Protein AF-A0A1E4MAG2-F1 (afdb_monomer)

Structure (mmCIF, N/CA/C/O backbone):
data_AF-A0A1E4MAG2-F1
#
_entry.id   AF-A0A1E4MAG2-F1
#
loop_
_atom_site.group_PDB
_atom_site.id
_atom_site.type_symbol
_atom_site.label_atom_id
_atom_site.label_alt_id
_atom_site.label_comp_id
_atom_site.label_asym_id
_atom_site.label_entity_id
_atom_site.label_seq_id
_atom_site.pdbx_PDB_ins_code
_atom_site.Cartn_x
_atom_site.Cartn_y
_atom_site.Cartn_z
_atom_site.occupancy
_atom_site.B_iso_or_equiv
_atom_site.auth_seq_id
_atom_site.auth_comp_id
_atom_site.auth_asym_id
_atom_site.auth_atom_id
_atom_site.pdbx_PDB_model_num
ATOM 1 N N . MET A 1 1 ? 4.652 -16.522 2.406 1.00 59.94 1 MET A N 1
ATOM 2 C CA . MET A 1 1 ? 4.028 -15.528 3.296 1.00 59.94 1 MET A CA 1
ATOM 3 C C . MET A 1 1 ? 2.651 -15.311 2.747 1.00 59.94 1 MET A C 1
ATOM 5 O O . MET A 1 1 ? 2.548 -14.914 1.592 1.00 59.94 1 MET A O 1
ATOM 9 N N . ASP A 1 2 ? 1.648 -15.665 3.532 1.00 75.62 2 ASP A N 1
ATOM 10 C CA . ASP A 1 2 ? 0.264 -15.368 3.190 1.00 75.62 2 ASP A CA 1
ATOM 11 C C . ASP A 1 2 ? -0.065 -13.895 3.512 1.00 75.62 2 ASP A C 1
ATOM 13 O O . ASP A 1 2 ? 0.706 -13.212 4.197 1.00 75.62 2 ASP A O 1
ATOM 17 N N . PHE A 1 3 ? -1.183 -13.379 3.004 1.00 73.44 3 PHE A N 1
ATOM 18 C CA . PHE A 1 3 ? -1.691 -12.052 3.354 1.00 73.44 3 PHE A CA 1
ATOM 19 C C . PHE A 1 3 ? -1.872 -11.914 4.871 1.00 73.44 3 PHE A C 1
ATOM 21 O O . PHE A 1 3 ? -1.427 -10.924 5.456 1.00 73.44 3 PHE A O 1
ATOM 28 N N . ASP A 1 4 ? -2.407 -12.949 5.521 1.00 80.38 4 ASP A N 1
ATOM 29 C CA . ASP A 1 4 ? -2.610 -12.968 6.971 1.00 80.38 4 ASP A CA 1
ATOM 30 C C . ASP A 1 4 ? -1.294 -12.868 7.760 1.00 80.38 4 ASP A C 1
ATOM 32 O O . ASP A 1 4 ? -1.234 -12.218 8.811 1.00 80.38 4 ASP A O 1
ATOM 36 N N . ASP A 1 5 ? -0.212 -13.461 7.243 1.00 82.94 5 ASP A N 1
ATOM 37 C CA . ASP A 1 5 ? 1.117 -13.362 7.856 1.00 82.94 5 ASP A CA 1
ATOM 38 C C . ASP A 1 5 ? 1.653 -11.930 7.782 1.00 82.94 5 ASP A C 1
ATOM 40 O O . ASP A 1 5 ? 2.239 -11.422 8.743 1.00 82.94 5 ASP A O 1
ATOM 44 N N . GLN A 1 6 ? 1.455 -11.265 6.639 1.00 78.50 6 GLN A N 1
ATOM 45 C CA . GLN A 1 6 ? 1.864 -9.873 6.464 1.00 78.50 6 GLN A CA 1
ATOM 46 C C . GLN A 1 6 ? 1.073 -8.965 7.404 1.00 78.50 6 GLN A C 1
ATOM 48 O O . GLN A 1 6 ? 1.661 -8.145 8.111 1.00 78.50 6 GLN A O 1
ATOM 53 N N . MET A 1 7 ? -0.237 -9.173 7.491 1.00 84.00 7 MET A N 1
ATOM 54 C CA . MET A 1 7 ? -1.118 -8.422 8.374 1.00 84.00 7 MET A CA 1
ATOM 55 C C . MET A 1 7 ? -0.691 -8.514 9.842 1.00 84.00 7 MET A C 1
ATOM 57 O O . MET A 1 7 ? -0.452 -7.493 10.490 1.00 84.00 7 MET A O 1
ATOM 61 N N . ARG A 1 8 ? -0.448 -9.726 10.353 1.00 85.75 8 ARG A N 1
ATOM 62 C CA . ARG A 1 8 ? 0.062 -9.911 11.724 1.00 85.75 8 ARG A CA 1
ATOM 63 C C . ARG A 1 8 ? 1.441 -9.292 11.925 1.00 85.75 8 ARG A C 1
ATOM 65 O O . ARG A 1 8 ? 1.710 -8.750 12.994 1.00 85.75 8 ARG A O 1
ATOM 72 N N . ARG A 1 9 ? 2.321 -9.346 10.922 1.00 84.50 9 ARG A N 1
ATOM 73 C CA . ARG A 1 9 ? 3.683 -8.798 11.013 1.00 84.50 9 ARG A CA 1
ATOM 74 C C . ARG A 1 9 ? 3.707 -7.269 11.084 1.00 84.50 9 ARG A C 1
ATOM 76 O O . ARG A 1 9 ? 4.529 -6.721 11.823 1.00 84.50 9 ARG A O 1
ATOM 83 N N . TYR A 1 10 ? 2.859 -6.595 10.310 1.00 82.44 10 TYR A N 1
ATOM 84 C CA . TYR A 1 10 ? 2.842 -5.131 10.217 1.00 82.44 10 TYR A CA 1
ATOM 85 C C . TYR A 1 10 ? 1.887 -4.476 11.213 1.00 82.44 10 TYR A C 1
ATOM 87 O O . TYR A 1 10 ? 2.227 -3.435 11.769 1.00 82.44 10 TYR A O 1
ATOM 95 N N . PHE A 1 11 ? 0.744 -5.105 11.483 1.00 84.19 11 PHE A N 1
ATOM 96 C CA . PHE A 1 11 ? -0.341 -4.512 12.264 1.00 84.19 11 PHE A CA 1
ATOM 97 C C . PHE A 1 11 ? -0.638 -5.255 13.573 1.00 84.19 11 PHE A C 1
ATOM 99 O O . PHE A 1 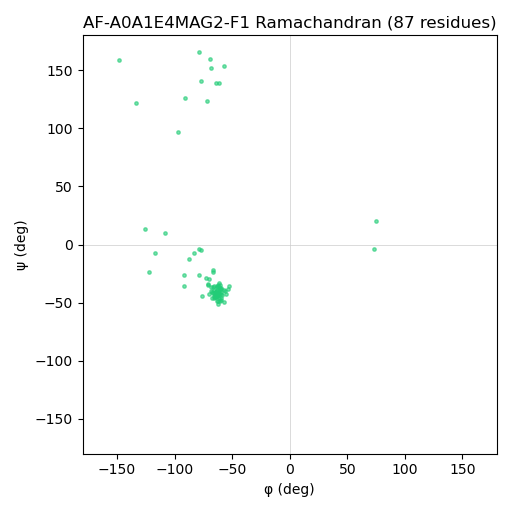11 ? -1.433 -4.786 14.381 1.00 84.19 11 PHE A O 1
ATOM 106 N N . GLY A 1 12 ? -0.016 -6.415 13.814 1.00 83.19 12 GLY A N 1
ATOM 107 C CA . GLY A 1 12 ? -0.257 -7.228 15.014 1.00 83.19 12 GLY A CA 1
ATOM 108 C C . GLY A 1 12 ? -1.602 -7.966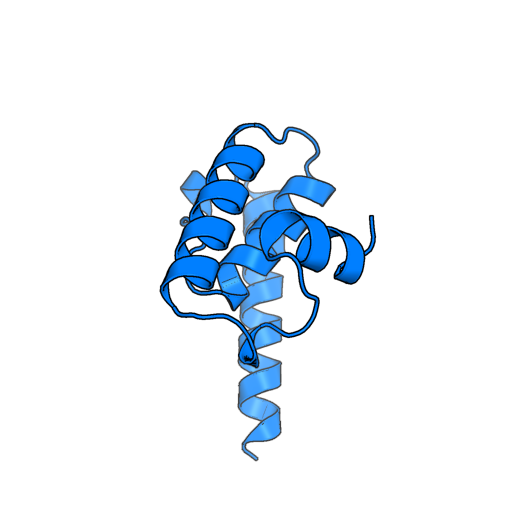 15.021 1.00 83.19 12 GLY A C 1
ATOM 109 O O . GLY A 1 12 ? -1.860 -8.749 15.931 1.00 83.19 12 GLY A O 1
ATOM 110 N N . THR A 1 13 ? -2.441 -7.755 14.005 1.00 82.06 13 THR A N 1
ATOM 111 C CA . THR A 1 13 ? -3.763 -8.365 13.831 1.00 82.06 13 THR A CA 1
ATOM 112 C C . THR A 1 13 ? -4.068 -8.550 12.344 1.00 82.06 13 THR A C 1
ATOM 114 O O . THR A 1 13 ? -3.472 -7.889 11.495 1.00 82.06 13 THR A O 1
ATOM 117 N N . THR A 1 14 ? -4.988 -9.459 12.028 1.00 82.25 14 THR A N 1
ATOM 118 C CA . THR A 1 14 ? -5.587 -9.602 10.691 1.00 82.25 14 THR A CA 1
ATOM 119 C C . THR A 1 14 ? -6.811 -8.701 10.501 1.00 82.25 14 THR A C 1
ATOM 121 O O . THR A 1 14 ? -7.249 -8.499 9.375 1.00 82.25 14 THR A O 1
ATOM 124 N N . GLU A 1 15 ? -7.343 -8.120 11.580 1.00 82.19 15 GL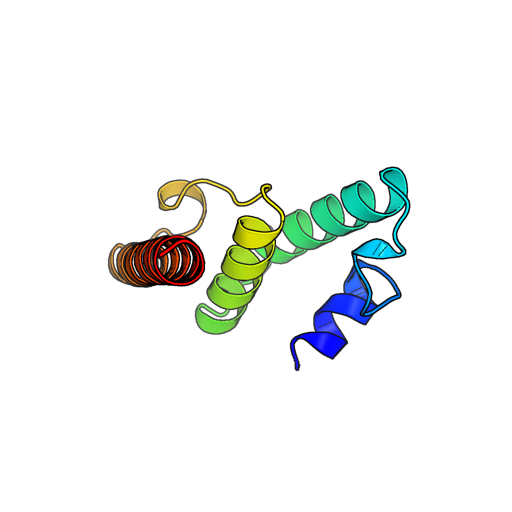U A N 1
ATOM 125 C CA . GLU A 1 15 ? -8.521 -7.248 11.558 1.00 82.19 15 GLU A CA 1
ATOM 126 C C . GLU A 1 15 ? -8.111 -5.768 11.538 1.00 82.19 15 GLU A C 1
ATOM 128 O O . GLU A 1 15 ? -7.838 -5.177 12.583 1.00 82.19 15 GLU A O 1
ATOM 133 N N . LEU A 1 16 ? -8.080 -5.151 10.349 1.00 76.06 16 LEU A N 1
ATOM 134 C CA . LEU A 1 16 ? -7.761 -3.718 10.200 1.00 76.06 16 LEU A CA 1
ATOM 135 C C . LEU A 1 16 ? -8.753 -2.819 10.940 1.00 76.06 16 LEU A C 1
ATOM 137 O O . LEU A 1 16 ? -8.357 -1.790 11.477 1.00 76.06 16 LEU A O 1
ATOM 141 N N . GLU A 1 17 ? -10.026 -3.210 10.992 1.00 80.56 17 GLU A N 1
ATOM 142 C CA . GLU A 1 17 ? -11.094 -2.433 11.634 1.00 80.56 17 GLU A CA 1
ATOM 143 C C . GLU A 1 17 ? -10.914 -2.324 13.156 1.00 80.56 17 GLU A C 1
ATOM 145 O O . GLU A 1 17 ? -11.412 -1.388 13.777 1.00 80.56 17 GLU A O 1
ATOM 150 N N . ALA A 1 18 ? -10.164 -3.252 13.757 1.00 83.56 18 ALA A N 1
ATOM 151 C CA . ALA A 1 18 ? -9.836 -3.235 15.179 1.00 83.56 18 ALA A CA 1
ATOM 152 C C . ALA A 1 18 ? -8.629 -2.334 15.510 1.00 83.56 18 ALA A C 1
ATOM 154 O O . ALA A 1 18 ? -8.311 -2.135 16.686 1.00 83.56 18 ALA A O 1
ATOM 155 N N . LEU A 1 19 ? -7.928 -1.800 14.502 1.00 84.19 19 LEU A N 1
ATOM 156 C CA . LEU A 1 19 ? -6.753 -0.961 14.714 1.00 84.19 19 LEU A CA 1
ATOM 157 C C . LEU A 1 19 ? -7.134 0.449 15.149 1.00 84.19 19 LEU A C 1
ATOM 159 O O . LEU A 1 19 ? -8.037 1.088 14.611 1.00 84.19 19 LEU A O 1
ATOM 163 N N . THR A 1 20 ? -6.350 0.990 16.079 1.00 88.19 20 THR A N 1
ATOM 164 C CA . THR A 1 20 ? -6.375 2.431 16.324 1.00 88.19 20 THR A CA 1
ATOM 165 C C . THR A 1 20 ? -5.776 3.167 15.119 1.00 88.19 20 THR A C 1
ATOM 167 O O . THR A 1 20 ? -4.878 2.628 14.464 1.00 88.19 20 THR A O 1
ATOM 170 N N . PRO A 1 21 ? -6.181 4.423 14.850 1.00 86.38 21 PRO A N 1
ATOM 171 C CA . PRO A 1 21 ? -5.581 5.216 13.777 1.00 86.38 21 PRO A CA 1
ATOM 172 C C . PRO A 1 21 ? -4.053 5.308 13.891 1.00 86.38 21 PRO A C 1
ATOM 174 O O . PRO A 1 21 ? -3.349 5.195 12.897 1.00 86.38 21 PRO A O 1
ATOM 177 N N . ALA A 1 22 ? -3.526 5.426 15.114 1.00 88.19 22 ALA A N 1
ATOM 178 C CA . ALA A 1 22 ? -2.085 5.455 15.354 1.00 88.19 22 ALA A CA 1
ATOM 179 C C . ALA A 1 22 ? -1.396 4.128 14.987 1.00 88.19 22 ALA A C 1
ATOM 181 O O . ALA A 1 22 ? -0.340 4.140 14.361 1.00 88.19 22 ALA A O 1
ATOM 182 N N . ALA A 1 23 ? -1.997 2.984 15.335 1.00 87.31 23 ALA A N 1
ATOM 183 C CA . ALA A 1 23 ? -1.453 1.673 14.981 1.00 87.31 23 ALA A CA 1
ATOM 184 C C . ALA A 1 23 ? -1.488 1.425 13.465 1.00 87.31 23 ALA A C 1
ATOM 186 O O . ALA A 1 23 ? -0.547 0.852 12.914 1.00 87.31 23 ALA A O 1
ATOM 187 N N . LEU A 1 24 ? -2.542 1.895 12.789 1.00 88.81 24 LEU A N 1
ATOM 188 C CA . LEU A 1 24 ? -2.648 1.838 11.335 1.00 88.81 24 LEU A CA 1
ATOM 189 C C . LEU A 1 24 ? -1.530 2.646 10.663 1.00 88.81 24 LEU A C 1
ATOM 191 O O . LEU A 1 24 ? -0.844 2.117 9.791 1.00 88.81 24 LEU A O 1
ATOM 195 N N . GLU A 1 25 ? -1.307 3.890 11.090 1.00 90.50 25 GLU A N 1
ATOM 196 C CA . GLU A 1 25 ? -0.244 4.735 10.533 1.00 90.50 25 GLU A CA 1
ATOM 197 C C . GLU A 1 25 ? 1.154 4.158 10.803 1.00 90.50 25 GLU A C 1
ATOM 199 O O . GLU A 1 25 ? 1.957 4.045 9.878 1.00 90.50 25 GLU A O 1
ATOM 204 N N . SER A 1 26 ? 1.432 3.659 12.012 1.00 90.62 26 SER A N 1
ATOM 205 C CA . SER A 1 26 ? 2.708 2.979 12.294 1.00 90.62 26 SER A CA 1
ATOM 206 C C . SER A 1 26 ? 2.924 1.727 11.430 1.00 90.62 26 SER A C 1
ATOM 208 O O . SER A 1 26 ? 4.042 1.457 10.982 1.00 90.62 26 SER A O 1
ATOM 210 N N . GLY A 1 27 ? 1.868 0.951 11.166 1.00 90.69 27 GLY A N 1
ATOM 211 C CA . GLY A 1 27 ? 1.943 -0.206 10.273 1.00 90.69 27 GLY A CA 1
ATOM 212 C C . GLY A 1 27 ? 2.198 0.194 8.815 1.00 90.69 27 GLY A C 1
ATOM 213 O O . GLY A 1 27 ? 3.040 -0.416 8.151 1.00 90.69 27 GLY A O 1
ATOM 214 N N . LYS A 1 28 ? 1.547 1.266 8.341 1.00 92.31 28 LYS A N 1
ATOM 215 C CA . LYS A 1 28 ? 1.773 1.864 7.014 1.00 92.31 28 LYS A CA 1
ATOM 216 C C . LYS A 1 28 ? 3.214 2.342 6.835 1.00 92.31 28 LYS A C 1
ATOM 218 O O . LYS A 1 28 ? 3.825 2.037 5.812 1.00 92.31 28 LYS A O 1
ATOM 223 N N . GLU A 1 29 ? 3.772 3.038 7.824 1.00 92.50 29 GLU A N 1
ATOM 224 C CA . GLU A 1 29 ? 5.170 3.490 7.813 1.00 92.50 29 GLU A CA 1
ATOM 225 C C . GLU A 1 29 ? 6.136 2.306 7.715 1.00 92.50 29 GLU A C 1
ATOM 227 O O . GLU A 1 29 ? 7.027 2.283 6.862 1.00 92.50 29 GLU A O 1
ATOM 232 N N . ARG A 1 30 ? 5.932 1.275 8.544 1.00 91.38 30 ARG A N 1
ATOM 233 C CA . ARG A 1 30 ? 6.770 0.070 8.527 1.00 91.38 30 ARG A CA 1
ATOM 234 C C . ARG A 1 30 ? 6.697 -0.664 7.188 1.00 91.38 30 ARG A C 1
ATOM 236 O O . ARG A 1 30 ? 7.724 -1.132 6.694 1.00 91.38 30 ARG A O 1
ATOM 243 N N . LEU A 1 31 ? 5.504 -0.766 6.608 1.00 91.69 31 LEU A N 1
ATOM 244 C CA . LEU A 1 31 ? 5.296 -1.370 5.294 1.00 91.69 31 LEU A CA 1
ATOM 245 C C . LEU A 1 31 ? 6.024 -0.578 4.197 1.00 91.69 31 LEU A C 1
ATOM 247 O O . LEU A 1 31 ? 6.710 -1.182 3.374 1.00 91.69 31 LEU A O 1
ATOM 251 N N . ALA A 1 32 ? 5.951 0.756 4.230 1.00 92.06 32 ALA A N 1
ATOM 252 C CA . ALA A 1 32 ? 6.637 1.628 3.277 1.00 92.06 32 ALA A CA 1
ATOM 253 C C . ALA A 1 32 ? 8.171 1.510 3.362 1.00 92.06 32 ALA A C 1
ATOM 255 O O . ALA A 1 32 ? 8.851 1.469 2.334 1.00 92.06 32 ALA A O 1
ATOM 256 N N . VAL A 1 33 ? 8.724 1.399 4.575 1.00 93.38 33 VAL A N 1
ATOM 257 C CA . VAL A 1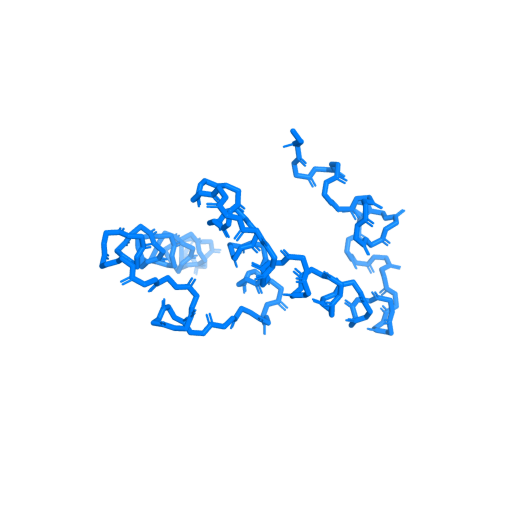 33 ? 10.166 1.178 4.785 1.00 93.38 33 VAL A CA 1
ATOM 258 C C . VAL A 1 33 ? 10.606 -0.157 4.186 1.00 93.38 33 VAL A C 1
ATOM 260 O O . VAL A 1 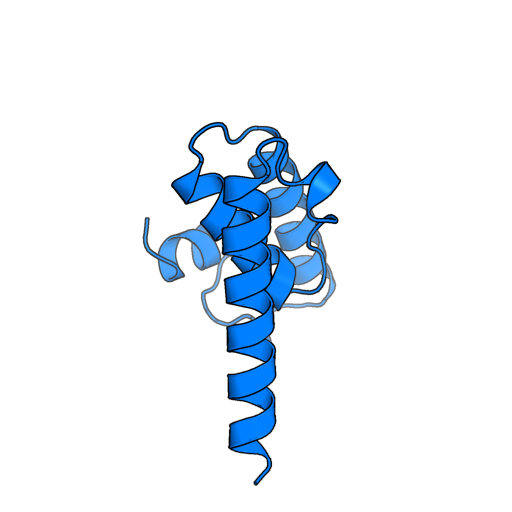33 ? 11.549 -0.190 3.395 1.00 93.38 33 VAL A O 1
ATOM 263 N N . GLU A 1 34 ? 9.915 -1.253 4.511 1.00 91.94 34 GLU A N 1
ATOM 264 C CA . GLU A 1 34 ? 10.258 -2.576 3.974 1.00 91.94 34 GLU A CA 1
ATOM 265 C C . GLU A 1 34 ? 10.084 -2.618 2.445 1.00 91.94 34 GLU 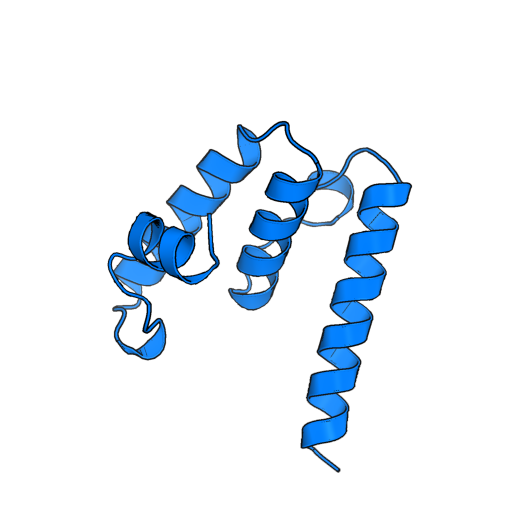A C 1
ATOM 267 O O . GLU A 1 34 ? 10.902 -3.223 1.753 1.00 91.94 34 GLU A O 1
ATOM 272 N N . PHE A 1 35 ? 9.077 -1.928 1.898 1.00 93.44 35 PHE A N 1
ATOM 273 C CA . PHE A 1 35 ? 8.864 -1.815 0.452 1.00 93.44 35 PHE A CA 1
ATOM 274 C C . PHE A 1 35 ? 10.060 -1.164 -0.262 1.00 93.44 35 PHE A C 1
ATOM 276 O O . PHE A 1 35 ? 10.452 -1.597 -1.349 1.00 93.44 35 PHE A O 1
ATOM 283 N N . GLY A 1 36 ? 10.679 -0.152 0.353 1.00 91.88 36 GLY A N 1
ATOM 284 C CA . GLY A 1 36 ? 11.889 0.486 -0.173 1.00 91.88 36 GLY A CA 1
ATOM 285 C C . GLY A 1 36 ? 13.123 -0.427 -0.174 1.00 91.88 36 GLY A C 1
ATOM 286 O O . GLY A 1 36 ? 14.054 -0.215 -0.958 1.00 91.88 36 GLY A O 1
ATOM 287 N N . LEU A 1 37 ? 13.136 -1.450 0.684 1.00 93.19 37 LEU A N 1
ATOM 288 C CA . LEU A 1 37 ? 14.228 -2.418 0.796 1.00 93.19 37 LEU A CA 1
ATOM 289 C C . LEU A 1 37 ? 14.019 -3.652 -0.091 1.00 93.19 37 LEU A C 1
ATOM 291 O O . LEU A 1 37 ? 15.007 -4.261 -0.510 1.00 93.19 37 LEU A O 1
ATOM 295 N N . GLU A 1 38 ? 12.767 -3.994 -0.399 1.00 92.81 38 GLU A N 1
ATOM 296 C CA . GLU A 1 38 ? 12.397 -5.171 -1.183 1.00 92.81 38 GLU A CA 1
ATOM 297 C C . GLU A 1 38 ? 12.972 -5.137 -2.610 1.00 92.81 38 GLU A C 1
ATOM 299 O O . GLU A 1 38 ? 13.001 -4.106 -3.289 1.00 92.81 38 GLU A O 1
ATOM 304 N N . ARG A 1 39 ? 13.452 -6.296 -3.070 1.00 90.00 39 ARG A N 1
ATOM 305 C CA . ARG A 1 39 ? 14.098 -6.476 -4.382 1.00 90.00 39 ARG A CA 1
ATOM 306 C C . ARG A 1 39 ? 13.407 -7.517 -5.239 1.00 90.00 39 ARG A C 1
ATOM 308 O O . ARG A 1 39 ? 13.541 -7.461 -6.459 1.00 90.00 39 ARG A O 1
ATOM 315 N N . ASP A 1 40 ? 12.679 -8.440 -4.623 1.00 92.50 40 ASP A N 1
ATOM 316 C CA . ASP A 1 40 ? 11.881 -9.403 -5.361 1.00 92.50 40 ASP A CA 1
ATOM 317 C C . ASP A 1 40 ? 10.664 -8.709 -5.982 1.00 92.50 40 ASP A C 1
ATOM 319 O O . ASP A 1 40 ? 9.876 -8.071 -5.285 1.00 92.50 40 ASP A O 1
ATOM 323 N N . ARG A 1 41 ? 10.513 -8.820 -7.306 1.00 90.31 41 ARG A N 1
ATOM 324 C CA . ARG A 1 41 ? 9.463 -8.110 -8.055 1.00 90.31 41 ARG A CA 1
ATOM 325 C C . ARG A 1 41 ? 8.063 -8.523 -7.606 1.00 90.31 41 ARG A C 1
ATOM 327 O O . ARG A 1 41 ? 7.216 -7.658 -7.403 1.00 90.31 41 ARG A O 1
ATOM 334 N N . GLY A 1 42 ? 7.843 -9.822 -7.396 1.00 89.75 42 GLY A N 1
ATOM 335 C CA . GLY A 1 42 ? 6.544 -10.357 -6.986 1.00 89.75 42 GLY A CA 1
ATOM 336 C C . GLY A 1 42 ? 6.146 -9.893 -5.587 1.00 89.75 42 GLY A C 1
ATOM 337 O O . GLY A 1 42 ? 5.035 -9.408 -5.379 1.00 89.75 42 GLY A O 1
ATOM 338 N N . ARG A 1 43 ? 7.074 -9.961 -4.628 1.00 89.69 43 ARG A N 1
ATOM 339 C CA . ARG A 1 43 ? 6.854 -9.458 -3.265 1.00 89.69 43 ARG A CA 1
ATOM 340 C C . ARG A 1 43 ? 6.653 -7.951 -3.242 1.00 89.69 43 ARG A C 1
ATOM 342 O O . ARG A 1 43 ? 5.763 -7.471 -2.549 1.00 89.69 43 ARG A O 1
ATOM 349 N N . ARG A 1 44 ? 7.430 -7.208 -4.028 1.00 92.56 44 ARG A N 1
ATOM 350 C CA . ARG A 1 44 ? 7.312 -5.752 -4.132 1.00 92.56 44 ARG A CA 1
ATOM 351 C C . ARG A 1 44 ? 5.949 -5.341 -4.683 1.00 92.56 44 ARG A C 1
ATOM 353 O O . ARG A 1 44 ? 5.327 -4.443 -4.127 1.00 92.56 44 ARG A O 1
ATOM 360 N N . PHE A 1 45 ? 5.454 -6.046 -5.700 1.00 93.12 45 PHE A N 1
ATOM 361 C CA . PHE A 1 45 ? 4.094 -5.866 -6.201 1.00 93.12 45 PHE A CA 1
ATOM 362 C C . PHE A 1 45 ? 3.037 -6.152 -5.125 1.00 93.12 45 PHE A C 1
ATOM 364 O O . PHE A 1 45 ? 2.177 -5.310 -4.886 1.00 93.12 45 PHE A O 1
ATOM 371 N N . ALA A 1 46 ? 3.134 -7.283 -4.419 1.00 90.88 46 ALA A N 1
ATOM 372 C CA . ALA A 1 46 ? 2.184 -7.632 -3.362 1.00 90.88 46 ALA A CA 1
ATOM 373 C C . ALA A 1 46 ? 2.149 -6.589 -2.226 1.00 90.88 46 ALA A C 1
ATOM 375 O O . ALA A 1 46 ? 1.076 -6.225 -1.745 1.00 90.88 46 ALA A O 1
ATOM 376 N N . MET A 1 47 ? 3.313 -6.074 -1.821 1.00 92.00 47 MET A N 1
ATOM 377 C CA . MET A 1 47 ? 3.415 -5.010 -0.818 1.00 92.00 47 MET A CA 1
ATOM 378 C C . MET A 1 47 ? 2.812 -3.695 -1.319 1.00 92.00 47 MET A C 1
ATOM 380 O O . MET A 1 47 ? 2.059 -3.057 -0.588 1.00 92.00 47 MET A O 1
ATOM 384 N N . TRP A 1 48 ? 3.097 -3.304 -2.565 1.00 94.94 48 TRP A N 1
ATOM 385 C CA . TRP A 1 48 ? 2.511 -2.107 -3.172 1.00 94.94 48 TRP A CA 1
ATOM 386 C C . TRP A 1 48 ? 0.986 -2.210 -3.286 1.00 94.94 48 TRP A C 1
ATOM 388 O O . TRP A 1 48 ? 0.287 -1.267 -2.929 1.00 94.94 48 TRP A O 1
ATOM 398 N N . ALA A 1 49 ? 0.460 -3.366 -3.700 1.00 93.00 49 ALA A N 1
ATOM 399 C CA . ALA A 1 49 ? -0.977 -3.617 -3.788 1.00 93.00 49 ALA A CA 1
ATOM 400 C C . ALA A 1 49 ? -1.665 -3.465 -2.420 1.00 93.00 49 ALA A C 1
ATOM 402 O O . ALA A 1 49 ? -2.710 -2.822 -2.320 1.00 93.00 49 ALA A O 1
ATOM 403 N N . LEU A 1 50 ? -1.045 -3.978 -1.349 1.00 89.56 50 LEU A N 1
ATOM 404 C CA . LEU A 1 50 ? -1.520 -3.762 0.019 1.00 89.56 50 LEU A CA 1
ATOM 405 C C . LEU A 1 50 ? -1.505 -2.271 0.393 1.00 89.56 50 LEU A C 1
ATOM 407 O O . LEU A 1 50 ? -2.499 -1.763 0.905 1.00 89.56 50 LEU A O 1
ATOM 411 N N . MET A 1 51 ? -0.422 -1.546 0.100 1.00 93.00 51 MET A N 1
ATOM 412 C CA . MET A 1 51 ? -0.355 -0.098 0.345 1.00 93.00 51 MET A CA 1
ATOM 413 C C . MET A 1 51 ? -1.417 0.679 -0.449 1.00 93.00 51 MET A C 1
ATOM 415 O O . MET A 1 51 ? -1.944 1.682 0.028 1.00 93.00 51 MET A O 1
ATOM 419 N N . HIS A 1 52 ? -1.763 0.219 -1.653 1.00 93.75 52 HIS A N 1
ATOM 420 C CA . HIS A 1 52 ? -2.773 0.861 -2.490 1.00 93.75 52 HIS A CA 1
ATOM 421 C C . HIS A 1 52 ? -4.161 0.727 -1.862 1.00 93.75 52 HIS A C 1
ATOM 423 O O . HIS A 1 52 ? -4.860 1.725 -1.706 1.00 93.75 52 HIS A O 1
ATOM 429 N N . ILE A 1 53 ? -4.512 -0.476 -1.398 1.00 89.56 53 ILE A N 1
ATOM 430 C CA . ILE A 1 53 ? -5.756 -0.733 -0.656 1.00 89.56 53 ILE A CA 1
ATOM 431 C C . ILE A 1 53 ? -5.819 0.109 0.630 1.00 89.56 53 ILE A C 1
ATOM 433 O O . ILE A 1 53 ? -6.876 0.621 0.988 1.00 89.56 53 ILE A O 1
ATOM 437 N N . LEU A 1 54 ? -4.685 0.293 1.311 1.00 88.81 54 LEU A N 1
ATOM 438 C CA . LEU A 1 54 ? -4.577 1.113 2.524 1.00 88.81 54 LEU A CA 1
ATOM 439 C C . LEU A 1 54 ? -4.518 2.632 2.252 1.00 88.81 54 LEU A C 1
ATOM 441 O O . LEU A 1 54 ? -4.495 3.418 3.206 1.00 88.81 54 LEU A O 1
ATOM 445 N N . GLY A 1 55 ? -4.481 3.050 0.982 1.00 90.69 55 GLY A N 1
ATOM 446 C CA . GLY A 1 55 ? -4.466 4.452 0.560 1.00 90.69 55 GLY A CA 1
ATOM 447 C C . GLY A 1 55 ? -3.130 5.178 0.756 1.00 90.69 55 GLY A C 1
ATOM 448 O O . GLY A 1 55 ? -3.118 6.403 0.827 1.00 90.69 55 GLY A O 1
ATOM 449 N N . ASN A 1 56 ? -2.013 4.453 0.882 1.00 92.75 56 ASN A N 1
ATOM 450 C CA . ASN A 1 56 ? -0.677 5.026 1.093 1.00 92.75 56 ASN A CA 1
ATOM 451 C C . ASN A 1 56 ? 0.374 4.558 0.070 1.00 92.75 56 ASN A C 1
ATOM 453 O O . ASN A 1 56 ? 1.572 4.733 0.300 1.00 92.75 56 ASN A O 1
ATOM 457 N N . ALA A 1 57 ? -0.047 3.932 -1.031 1.00 94.50 57 ALA A N 1
ATOM 458 C CA . ALA A 1 57 ? 0.871 3.508 -2.082 1.00 94.50 57 ALA A CA 1
ATOM 459 C C . ALA A 1 57 ? 1.558 4.704 -2.767 1.00 94.50 57 ALA A C 1
ATOM 461 O O . ALA A 1 57 ? 0.893 5.695 -3.068 1.00 94.50 57 ALA A O 1
ATOM 462 N N . PRO A 1 58 ? 2.866 4.600 -3.065 1.00 94.00 58 PRO A N 1
ATOM 463 C CA . PRO A 1 58 ? 3.540 5.542 -3.949 1.00 94.00 58 PRO A CA 1
ATOM 464 C C . PRO A 1 58 ? 3.069 5.384 -5.403 1.00 94.00 58 PRO A C 1
ATOM 466 O O . PRO A 1 58 ? 2.593 4.312 -5.795 1.00 94.00 58 PRO A O 1
ATOM 469 N N . ASP A 1 59 ? 3.278 6.428 -6.208 1.00 94.50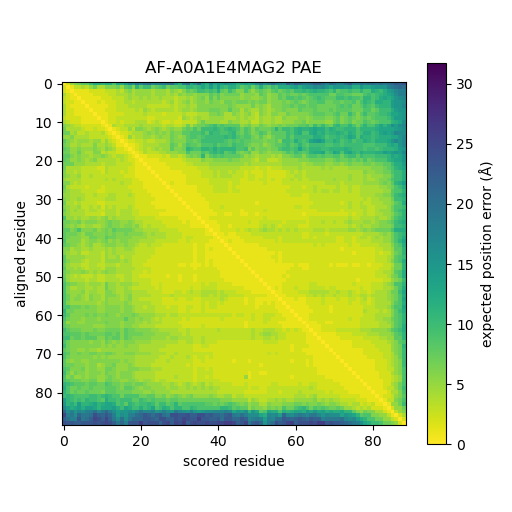 59 ASP A N 1
ATOM 470 C CA . ASP A 1 59 ? 3.001 6.423 -7.648 1.00 94.50 59 ASP A CA 1
ATOM 471 C C . ASP A 1 59 ? 3.757 5.304 -8.381 1.00 94.50 59 ASP A C 1
ATOM 473 O O . ASP A 1 59 ? 4.819 4.852 -7.943 1.00 94.50 59 ASP A O 1
ATOM 477 N N . LEU A 1 60 ? 3.219 4.844 -9.515 1.00 94.06 60 LEU A N 1
ATOM 478 C CA . LEU A 1 60 ? 3.751 3.686 -10.244 1.00 94.06 60 LEU A CA 1
ATOM 479 C C . LEU A 1 60 ? 5.182 3.867 -10.743 1.00 94.06 60 LEU A C 1
ATOM 481 O O . LEU A 1 60 ? 5.945 2.908 -10.744 1.00 94.06 60 LEU A O 1
ATOM 485 N N . ASP A 1 61 ? 5.551 5.068 -11.167 1.00 92.81 61 ASP A N 1
ATOM 486 C CA . ASP A 1 61 ? 6.893 5.397 -11.645 1.00 92.81 61 ASP A CA 1
ATOM 487 C C . ASP A 1 61 ? 7.919 5.462 -10.502 1.00 92.81 61 ASP A C 1
ATOM 489 O O . ASP A 1 61 ? 9.091 5.124 -10.688 1.00 92.81 61 ASP A O 1
ATOM 493 N N . VAL A 1 62 ? 7.470 5.815 -9.296 1.00 92.56 62 VAL A N 1
ATOM 494 C CA . VAL A 1 62 ? 8.267 5.749 -8.063 1.00 92.56 62 VAL A CA 1
ATOM 495 C C . VAL A 1 62 ? 8.381 4.302 -7.573 1.00 92.56 62 VAL A C 1
ATOM 497 O O . VAL A 1 62 ? 9.460 3.832 -7.191 1.00 92.56 62 VAL A O 1
ATOM 500 N N . ALA A 1 63 ? 7.264 3.576 -7.591 1.00 92.81 63 ALA A N 1
ATOM 501 C CA . ALA A 1 63 ? 7.151 2.206 -7.126 1.00 92.81 63 ALA A CA 1
ATOM 502 C C . ALA A 1 63 ? 7.886 1.232 -8.045 1.00 92.81 63 ALA A C 1
ATOM 504 O O . ALA A 1 63 ? 8.601 0.365 -7.558 1.00 92.81 63 ALA A O 1
ATOM 505 N N . PHE A 1 64 ? 7.788 1.372 -9.362 1.00 93.56 64 PHE A N 1
ATOM 506 C CA . PHE A 1 64 ? 8.289 0.402 -10.328 1.00 93.56 64 PHE A CA 1
ATOM 507 C C . PHE A 1 64 ? 9.081 1.088 -11.439 1.00 93.56 64 PHE A C 1
ATOM 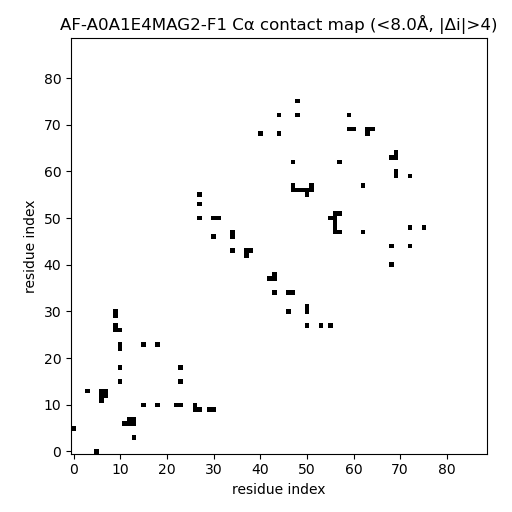509 O O . PHE A 1 64 ? 8.581 1.932 -12.177 1.00 93.56 64 PHE A O 1
ATOM 516 N N . LYS A 1 65 ? 10.345 0.679 -11.587 1.00 89.50 65 LYS A N 1
ATOM 517 C CA . LYS A 1 65 ? 11.229 1.200 -12.640 1.00 89.50 65 LYS A CA 1
ATOM 518 C C . LYS A 1 65 ? 10.957 0.577 -14.006 1.00 89.50 65 LYS A C 1
ATOM 520 O O . LYS A 1 65 ? 11.303 1.168 -15.021 1.00 89.50 65 LYS A O 1
ATOM 525 N N . ASP A 1 66 ? 10.425 -0.640 -14.015 1.00 92.56 66 ASP A N 1
ATOM 526 C CA . ASP A 1 66 ? 10.156 -1.392 -15.231 1.00 92.56 66 ASP A CA 1
ATOM 527 C C . ASP A 1 66 ? 8.731 -1.089 -15.716 1.00 92.56 66 ASP A C 1
ATOM 529 O O . ASP A 1 66 ? 7.792 -1.262 -14.933 1.00 92.56 66 ASP A O 1
ATOM 533 N N . PRO A 1 67 ? 8.545 -0.664 -16.978 1.00 93.12 67 PRO A N 1
ATOM 534 C CA . PRO A 1 67 ? 7.221 -0.442 -17.548 1.00 93.12 67 PRO A CA 1
ATOM 535 C C . PRO A 1 67 ? 6.283 -1.648 -17.413 1.00 93.12 67 PRO A C 1
ATOM 537 O O . PRO A 1 67 ? 5.107 -1.456 -17.129 1.00 93.12 67 PRO A O 1
ATOM 540 N N . ALA A 1 68 ? 6.795 -2.879 -17.524 1.00 93.06 68 ALA A N 1
ATOM 541 C CA . ALA A 1 68 ? 5.968 -4.079 -17.404 1.00 93.06 68 ALA A CA 1
ATOM 542 C C . ALA A 1 68 ? 5.383 -4.249 -15.991 1.00 93.06 68 ALA A C 1
ATOM 544 O O . ALA A 1 68 ? 4.244 -4.677 -15.840 1.00 93.06 68 ALA A O 1
ATOM 545 N N . ASP A 1 69 ? 6.133 -3.877 -14.949 1.00 93.19 69 ASP A N 1
ATOM 546 C CA . ASP A 1 69 ? 5.621 -3.900 -13.572 1.00 93.19 69 ASP A CA 1
ATOM 547 C C . ASP A 1 69 ? 4.579 -2.793 -13.345 1.00 93.19 69 ASP A C 1
ATOM 549 O O . ASP A 1 69 ? 3.613 -2.992 -12.609 1.00 93.19 69 ASP A O 1
ATOM 553 N N . GLN A 1 70 ? 4.758 -1.631 -13.985 1.00 95.12 70 GLN A N 1
ATOM 554 C CA . GLN A 1 70 ? 3.763 -0.558 -13.939 1.00 95.12 70 GLN A CA 1
ATOM 555 C C . GLN A 1 70 ? 2.456 -0.987 -14.606 1.00 95.12 70 GLN A C 1
ATOM 557 O O . GLN A 1 70 ? 1.394 -0.689 -14.073 1.00 95.12 70 GLN A O 1
ATOM 562 N N . ASP A 1 71 ? 2.522 -1.692 -15.736 1.00 95.81 71 ASP A N 1
ATOM 563 C CA . ASP A 1 71 ? 1.332 -2.186 -16.434 1.00 95.81 71 ASP A CA 1
ATOM 564 C C . ASP A 1 71 ? 0.573 -3.214 -15.589 1.00 95.81 71 ASP A C 1
ATOM 566 O O . ASP A 1 71 ? -0.629 -3.067 -15.402 1.00 95.81 71 ASP A O 1
ATOM 570 N N . ILE A 1 72 ? 1.272 -4.154 -14.940 1.00 95.06 72 ILE A N 1
ATOM 571 C CA . ILE A 1 72 ? 0.650 -5.095 -13.988 1.00 95.06 72 ILE A CA 1
ATOM 572 C C . ILE A 1 72 ? -0.066 -4.345 -12.849 1.00 95.06 72 ILE A C 1
ATOM 574 O O . ILE A 1 72 ? -1.152 -4.729 -12.411 1.00 95.06 72 ILE A O 1
ATOM 578 N N . ALA A 1 73 ? 0.529 -3.259 -12.358 1.00 95.38 73 ALA A N 1
ATOM 579 C CA . ALA A 1 73 ? -0.079 -2.425 -11.329 1.00 95.38 73 ALA A CA 1
ATOM 580 C C . ALA A 1 73 ? -1.280 -1.612 -11.832 1.00 95.38 73 ALA A C 1
ATOM 582 O O . ALA A 1 73 ? -2.245 -1.452 -11.082 1.00 95.38 73 ALA A O 1
ATOM 583 N N . ARG A 1 74 ? -1.271 -1.153 -13.091 1.00 95.50 74 ARG A N 1
ATOM 584 C CA . ARG A 1 74 ? -2.443 -0.539 -13.740 1.00 95.50 74 ARG A CA 1
ATOM 585 C C . ARG A 1 74 ? -3.582 -1.540 -13.871 1.00 95.50 74 ARG A C 1
ATOM 587 O O . ARG A 1 74 ? -4.678 -1.245 -13.405 1.00 95.50 74 ARG A O 1
ATOM 594 N N . ASP A 1 75 ? -3.293 -2.738 -14.372 1.00 96.00 75 ASP A N 1
ATOM 595 C CA . ASP A 1 75 ? -4.278 -3.814 -14.514 1.00 96.00 75 ASP A CA 1
ATOM 596 C C . ASP A 1 75 ? -4.939 -4.151 -13.166 1.00 96.00 75 ASP A C 1
ATOM 598 O O . ASP A 1 75 ? -6.152 -4.351 -13.080 1.00 96.00 75 ASP A O 1
ATOM 602 N N . PHE A 1 76 ? -4.158 -4.162 -12.081 1.00 94.06 76 PHE A N 1
ATOM 603 C CA . PHE A 1 76 ? -4.682 -4.361 -10.730 1.00 94.06 76 PHE A CA 1
ATOM 604 C C . PHE A 1 76 ? -5.610 -3.228 -10.267 1.00 94.06 76 PHE A C 1
ATOM 606 O O . PHE A 1 76 ? -6.680 -3.507 -9.720 1.00 94.06 76 PHE A O 1
ATOM 613 N N . MET A 1 77 ? -5.235 -1.963 -10.485 1.00 93.75 77 MET A N 1
ATOM 614 C CA . MET A 1 77 ? -6.089 -0.816 -10.146 1.00 93.75 77 MET A CA 1
ATOM 615 C C . MET A 1 77 ? -7.399 -0.841 -10.937 1.00 93.75 77 MET A C 1
ATOM 617 O O . MET A 1 77 ? -8.470 -0.644 -10.359 1.00 93.75 77 MET A O 1
ATOM 621 N N . ASP A 1 78 ? -7.331 -1.156 -12.229 1.00 95.12 78 ASP A N 1
ATOM 622 C CA . ASP A 1 78 ? -8.506 -1.280 -13.090 1.00 95.12 78 ASP A CA 1
ATOM 623 C C . ASP A 1 78 ? -9.416 -2.425 -12.628 1.00 95.12 78 ASP A C 1
ATOM 625 O O . ASP A 1 78 ? -10.641 -2.287 -12.621 1.00 95.12 78 ASP A O 1
ATOM 629 N N . MET A 1 79 ? -8.846 -3.552 -12.191 1.00 93.69 79 MET A N 1
ATOM 630 C CA . MET A 1 79 ? -9.603 -4.661 -11.605 1.00 93.69 79 MET A CA 1
ATOM 631 C C . MET A 1 79 ? -10.311 -4.249 -10.302 1.00 93.69 79 MET A C 1
ATOM 633 O O . MET A 1 79 ? -11.489 -4.565 -10.124 1.00 93.69 79 MET A O 1
ATOM 637 N N . LEU A 1 80 ? -9.637 -3.523 -9.403 1.00 91.31 80 LEU A N 1
ATOM 638 C CA . LEU A 1 80 ? -10.242 -3.020 -8.160 1.00 91.31 80 LEU A CA 1
ATOM 639 C C . LEU A 1 80 ? -11.363 -2.007 -8.423 1.00 91.31 80 LEU A C 1
ATOM 641 O O . LEU A 1 80 ? -12.411 -2.052 -7.767 1.00 91.31 80 LEU A O 1
ATOM 645 N N . ALA A 1 81 ? -11.161 -1.112 -9.391 1.00 90.62 81 ALA A N 1
ATOM 646 C CA . ALA A 1 81 ? -12.162 -0.136 -9.800 1.00 90.62 81 ALA A CA 1
ATOM 647 C C . ALA A 1 81 ? -13.410 -0.836 -10.356 1.00 90.62 81 ALA A C 1
ATOM 649 O O . ALA A 1 81 ? -14.532 -0.509 -9.966 1.00 90.62 81 ALA A O 1
ATOM 650 N N . GLN A 1 82 ? -13.220 -1.856 -11.199 1.00 92.31 82 GLN A N 1
ATOM 651 C CA . GLN A 1 82 ? -14.311 -2.671 -11.735 1.00 92.31 82 GLN A CA 1
ATOM 652 C C . GLN A 1 82 ? -15.052 -3.451 -10.642 1.00 92.31 82 GLN A C 1
ATOM 654 O O . GLN A 1 82 ? -16.282 -3.427 -10.611 1.00 92.31 82 GLN A O 1
ATOM 659 N N . ALA A 1 83 ? -14.334 -4.094 -9.715 1.00 86.69 83 ALA A N 1
ATOM 660 C CA . ALA A 1 83 ? -14.944 -4.807 -8.591 1.00 86.69 83 ALA A CA 1
ATOM 661 C C . ALA A 1 83 ? -15.812 -3.870 -7.732 1.00 86.69 83 ALA A C 1
ATOM 663 O O . ALA A 1 83 ? -16.957 -4.194 -7.411 1.00 86.69 83 ALA A O 1
ATOM 664 N N . SER A 1 84 ? -15.310 -2.667 -7.446 1.00 80.94 84 SER A N 1
ATOM 665 C CA . SER A 1 84 ? -16.048 -1.646 -6.694 1.00 80.94 84 SER A CA 1
ATOM 666 C C . SER A 1 84 ? -17.280 -1.137 -7.453 1.00 80.94 84 SER A C 1
ATOM 668 O O . SER A 1 84 ? -18.334 -0.955 -6.848 1.00 80.94 84 SER A O 1
ATOM 670 N N . ALA A 1 85 ? -17.186 -0.962 -8.776 1.00 79.56 85 ALA A N 1
ATOM 671 C CA . ALA A 1 85 ? -18.316 -0.554 -9.612 1.00 79.56 85 ALA A CA 1
ATOM 672 C C . ALA A 1 85 ? -19.402 -1.643 -9.712 1.00 79.56 85 ALA A C 1
ATOM 674 O O . ALA A 1 85 ? -20.594 -1.334 -9.706 1.00 79.56 85 ALA A O 1
ATOM 675 N N . SER A 1 86 ? -19.002 -2.918 -9.758 1.00 72.69 86 SER A N 1
ATOM 676 C CA . SER A 1 86 ? -19.928 -4.053 -9.861 1.00 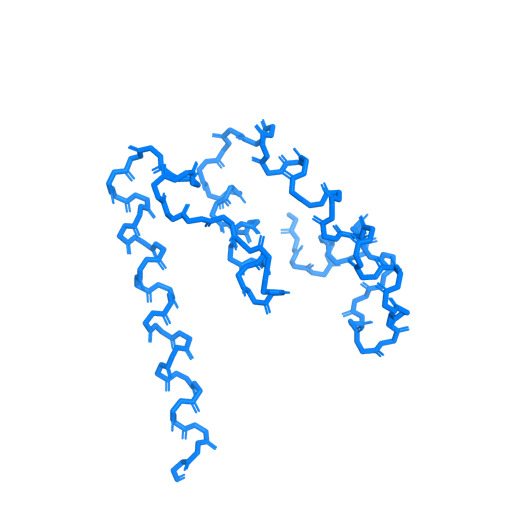72.69 86 SER A CA 1
ATOM 677 C C . SER A 1 86 ? -20.751 -4.304 -8.591 1.00 72.69 86 SER A C 1
ATOM 679 O O . SER A 1 86 ? -21.899 -4.720 -8.691 1.00 72.69 86 SER A O 1
ATOM 681 N N . ASN A 1 87 ? -20.219 -3.981 -7.405 1.00 60.78 87 ASN A N 1
ATOM 682 C CA . ASN A 1 87 ? -20.944 -4.081 -6.129 1.00 60.78 87 ASN A CA 1
ATOM 683 C C . ASN A 1 87 ? -21.960 -2.944 -5.894 1.00 60.78 87 ASN A C 1
ATOM 685 O O . ASN A 1 87 ? -22.663 -2.954 -4.885 1.00 60.78 87 ASN A O 1
ATOM 689 N N . GLY A 1 88 ? -22.017 -1.952 -6.788 1.00 57.75 88 GLY A N 1
ATOM 690 C CA . GLY A 1 88 ? -22.944 -0.819 -6.719 1.00 57.75 88 GLY A CA 1
ATOM 691 C C . GLY A 1 88 ? -24.068 -0.843 -7.760 1.00 57.75 88 GLY A C 1
ATOM 692 O O . GLY A 1 88 ? -24.735 0.180 -7.912 1.00 57.75 88 GLY A O 1
ATOM 693 N N . SER A 1 89 ? -24.245 -1.951 -8.497 1.00 45.12 89 SER A N 1
ATOM 694 C CA . SER A 1 89 ? -25.247 -2.105 -9.571 1.00 45.12 89 SER A CA 1
ATOM 695 C C . SER A 1 89 ? -26.415 -3.008 -9.184 1.00 45.12 89 SER A C 1
ATOM 697 O O . SER A 1 89 ? -26.174 -4.027 -8.501 1.00 45.12 89 SER A O 1
#

Foldseek 3Di:
DDPQVLCCVLQVGPDPVPDDPVSLVSSLVVLVVVLVVDDDLVVNLVSLLVCVVSVRHDDLVVSDVDVVSSVVVVVSVVVVVVVVVVVVD

Mean predicted aligned error: 5.06 Å

Sequence (89 aa):
MDFDDQMRRYFGTTELEALTPAALESGKERLAVEFGLERDRGRRFAMWALMHILGNAPDLDVAFKDPADQDIARDFMDMLAQASASNGS

Nearest PDB structures (foldseek):
  8bfh-assembly1_A  TM=6.818E-01  e=7.461E+00  Homo sapiens

Radius of gyration: 13.75 Å; Cα contacts (8 Å, |Δi|>4): 51; chains: 1; bounding box: 40×22×34 Å

Solvent-accessible surface area (backbone atoms only — not comparable to full-atom values): 5196 Å² total; per-residue (Å²): 130,54,73,61,53,50,30,35,72,50,61,72,38,75,56,72,88,76,48,50,71,67,53,48,52,54,20,50,52,53,49,53,54,51,51,74,67,53,78,54,66,68,59,38,49,54,51,44,54,51,28,47,77,72,73,71,45,71,56,53,72,79,68,30,89,46,68,70,57,32,49,56,52,48,55,50,51,53,50,52,52,48,55,59,56,60,78,73,110

Secondary structure (DSSP, 8-state):
--HHHHHHHHHSSS-GGGS-HHHHHHHHHHHHHHHHH---HHHHHHHHHHHHHTT-PPPHHHH-SSHHHHHHHHHHHHHHHHHHHHTT-

pLDDT: mean 87.84, std 8.88, range [45.12, 96.0]